Protein AF-A0A7L2MRA5-F1 (afdb_monomer)

Organism: NCBI:txid2585818

Radius of gyration: 13.79 Å; Cα contacts (8 Å, |Δi|>4): 59; chains: 1; bounding box: 33×22×38 Å

Mean predicted aligned error: 4.87 Å

Foldseek 3Di:
DDKDFDPDDDDDPPDDDDGDIDDDDDPPDDDQKDWDWDDDPPDDTDTDDMDGPVPD

Secondary structure (DSSP, 8-state):
-EEE--S-----TTS------EEEPPTT-----EEEEEPPSSSPPEEEEEE-TTT-

Structure (mmCIF, N/CA/C/O backbone):
data_AF-A0A7L2MRA5-F1
#
_entry.id   AF-A0A7L2MRA5-F1
#
loop_
_atom_site.group_PDB
_atom_site.id
_atom_site.type_symbol
_atom_site.label_atom_id
_atom_site.label_alt_id
_atom_site.label_comp_id
_atom_site.label_asym_id
_atom_site.label_entity_id
_atom_site.label_seq_id
_atom_site.pdbx_PDB_ins_code
_atom_site.Cartn_x
_atom_site.Cartn_y
_atom_site.Cartn_z
_atom_site.occupancy
_atom_site.B_iso_or_equiv
_atom_site.auth_seq_id
_atom_site.auth_comp_id
_atom_site.auth_asym_id
_atom_site.auth_atom_id
_atom_site.pdbx_PDB_model_num
ATOM 1 N N . GLY A 1 1 ? -3.107 -0.045 17.781 1.00 86.06 1 GLY A N 1
ATOM 2 C CA . GLY A 1 1 ? -3.342 -0.890 16.595 1.00 86.06 1 GLY A CA 1
ATOM 3 C C . GLY A 1 1 ? -2.057 -1.148 15.833 1.00 86.06 1 GLY A C 1
ATOM 4 O O . GLY A 1 1 ? -1.017 -0.591 16.174 1.00 86.06 1 GLY A O 1
ATOM 5 N N . ARG A 1 2 ? -2.088 -2.016 14.818 1.00 92.56 2 ARG A N 1
ATOM 6 C CA . ARG A 1 2 ? -0.902 -2.401 14.026 1.00 92.56 2 ARG A CA 1
ATOM 7 C C . ARG A 1 2 ? -1.177 -2.262 12.534 1.00 92.56 2 ARG A C 1
ATOM 9 O O . ARG A 1 2 ? -2.215 -2.714 12.065 1.00 92.56 2 ARG A O 1
ATOM 16 N N . VAL A 1 3 ? -0.223 -1.698 11.795 1.00 92.69 3 VAL A N 1
ATOM 17 C CA . VAL A 1 3 ? -0.234 -1.733 10.326 1.00 92.69 3 VAL A CA 1
ATOM 18 C C . VAL A 1 3 ? 0.355 -3.064 9.857 1.00 92.69 3 VAL A C 1
ATOM 20 O O . VAL A 1 3 ? 1.467 -3.440 10.235 1.00 92.69 3 VAL A O 1
ATOM 23 N N . GLU A 1 4 ? -0.411 -3.781 9.049 1.00 95.44 4 GLU A N 1
ATOM 24 C CA . GLU A 1 4 ? -0.050 -5.035 8.401 1.00 95.44 4 GLU A CA 1
ATOM 25 C C . GLU A 1 4 ? 0.148 -4.760 6.904 1.00 95.44 4 GLU A C 1
ATOM 27 O O . GLU A 1 4 ? -0.765 -4.295 6.218 1.0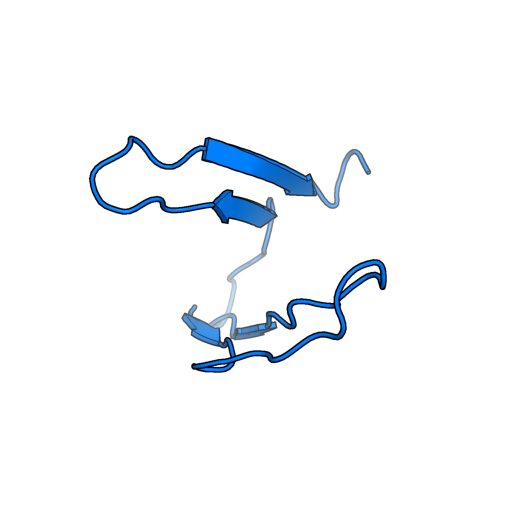0 95.44 4 GLU A O 1
ATOM 32 N N . VAL A 1 5 ? 1.359 -5.020 6.411 1.00 94.56 5 VAL A N 1
ATOM 33 C CA . VAL A 1 5 ? 1.755 -4.859 5.004 1.00 94.56 5 VAL A CA 1
ATOM 34 C C . VAL A 1 5 ? 2.594 -6.065 4.571 1.00 94.56 5 VAL A C 1
ATOM 36 O O . VAL A 1 5 ? 3.310 -6.633 5.407 1.00 94.56 5 VAL A O 1
ATOM 39 N N . PRO A 1 6 ? 2.556 -6.474 3.292 1.00 95.44 6 PRO A N 1
ATOM 40 C CA . PRO A 1 6 ? 3.507 -7.443 2.768 1.00 95.44 6 PRO A CA 1
ATOM 41 C C . PRO A 1 6 ? 4.939 -6.922 2.874 1.00 95.44 6 PRO A C 1
ATOM 43 O O . PRO A 1 6 ? 5.192 -5.722 2.776 1.00 95.44 6 PRO A O 1
ATOM 46 N N . ARG A 1 7 ? 5.897 -7.841 3.022 1.00 94.06 7 ARG A N 1
ATOM 47 C CA . ARG A 1 7 ? 7.327 -7.489 3.009 1.00 94.06 7 ARG A CA 1
ATOM 48 C C . ARG A 1 7 ? 7.799 -7.011 1.638 1.00 94.06 7 ARG A C 1
ATOM 50 O O . ARG A 1 7 ? 8.699 -6.183 1.565 1.00 94.06 7 ARG A O 1
ATOM 57 N N . SER A 1 8 ? 7.215 -7.548 0.574 1.00 94.69 8 SER A N 1
ATOM 58 C CA . SER A 1 8 ? 7.537 -7.195 -0.802 1.00 94.69 8 SER A CA 1
ATOM 59 C C . SER A 1 8 ? 6.291 -7.273 -1.676 1.00 94.69 8 SER A C 1
ATOM 61 O O . SER A 1 8 ? 5.399 -8.092 -1.454 1.00 94.69 8 SER A O 1
ATOM 63 N N . VAL A 1 9 ? 6.257 -6.400 -2.677 1.00 95.12 9 VAL A N 1
ATOM 64 C CA . VAL A 1 9 ? 5.311 -6.418 -3.790 1.00 95.12 9 VAL A CA 1
ATOM 65 C C . VAL A 1 9 ? 6.153 -6.272 -5.051 1.00 95.12 9 VAL A C 1
ATOM 67 O O . VAL A 1 9 ? 7.051 -5.431 -5.097 1.00 95.12 9 VAL A O 1
ATOM 70 N N . THR A 1 10 ? 5.899 -7.104 -6.054 1.00 95.94 10 THR A N 1
ATOM 71 C CA . THR A 1 10 ? 6.570 -7.026 -7.354 1.00 95.94 10 THR A CA 1
ATOM 72 C C . THR A 1 10 ? 5.561 -6.555 -8.387 1.00 95.94 10 THR A C 1
ATOM 74 O O . THR A 1 10 ? 4.411 -6.986 -8.368 1.00 95.94 10 THR A O 1
ATOM 77 N N . ALA A 1 11 ? 5.992 -5.664 -9.273 1.00 95.88 11 ALA A N 1
ATOM 78 C CA . ALA A 1 11 ? 5.163 -5.096 -10.324 1.00 95.88 11 ALA A CA 1
ATOM 79 C C . ALA A 1 11 ? 5.893 -5.149 -11.664 1.00 95.88 11 ALA A C 1
ATOM 81 O O . ALA A 1 11 ? 7.123 -5.236 -11.715 1.00 95.88 11 ALA A O 1
ATOM 82 N N . VAL A 1 12 ? 5.122 -5.079 -12.744 1.00 97.56 12 VAL A N 1
ATOM 83 C CA . VAL A 1 12 ? 5.651 -4.961 -14.104 1.00 97.56 12 VAL A CA 1
ATOM 84 C C . VAL A 1 12 ? 5.926 -3.487 -14.396 1.00 97.56 12 VAL A C 1
ATOM 86 O O . VAL A 1 12 ? 5.122 -2.62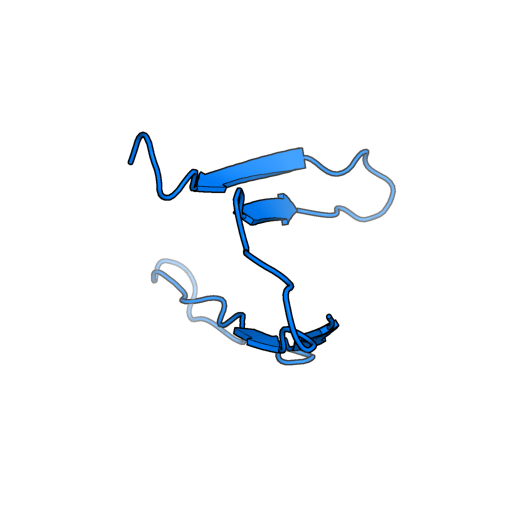0 -14.060 1.00 97.56 12 VAL A O 1
ATOM 89 N N . LEU A 1 13 ? 7.069 -3.191 -15.020 1.00 96.38 13 LEU A N 1
ATOM 90 C CA . LEU A 1 13 ? 7.422 -1.825 -15.404 1.00 96.38 13 LEU A CA 1
ATOM 91 C C . LEU A 1 13 ? 6.347 -1.228 -16.326 1.00 96.38 13 LEU A C 1
ATOM 93 O O . LEU A 1 13 ? 5.960 -1.851 -17.312 1.00 96.38 13 LEU A O 1
ATOM 97 N N . GLY A 1 14 ? 5.895 -0.012 -16.012 1.00 97.19 14 GLY A N 1
ATOM 98 C CA . GLY A 1 14 ? 4.851 0.683 -16.773 1.00 97.19 14 GLY A CA 1
ATOM 99 C C . GLY A 1 14 ? 3.423 0.221 -16.464 1.00 97.19 14 GLY A C 1
ATOM 100 O O . GLY A 1 14 ? 2.499 0.622 -17.165 1.00 97.19 14 GLY A O 1
ATOM 101 N N . GLN A 1 15 ? 3.225 -0.626 -15.451 1.00 97.75 15 GLN A N 1
ATOM 102 C CA . GLN A 1 15 ? 1.906 -0.977 -14.929 1.00 97.75 15 GLN A CA 1
ATOM 103 C C . GLN A 1 15 ? 1.709 -0.385 -13.537 1.00 97.75 15 GLN A C 1
ATOM 105 O O . GLN A 1 15 ? 2.658 -0.275 -12.754 1.00 97.75 15 GLN A O 1
ATOM 110 N N . ASP A 1 16 ? 0.461 -0.049 -13.226 1.00 96.00 16 ASP A N 1
ATOM 111 C CA . ASP A 1 16 ? 0.079 0.341 -11.877 1.00 96.00 16 ASP A CA 1
ATOM 112 C C . ASP A 1 16 ? 0.263 -0.831 -10.908 1.00 96.00 16 ASP A C 1
ATOM 114 O O . ASP A 1 16 ? 0.153 -2.008 -11.265 1.00 96.00 16 ASP A O 1
ATOM 118 N N . VAL A 1 17 ? 0.533 -0.500 -9.648 1.00 94.69 17 VAL A N 1
ATOM 119 C CA . VAL A 1 17 ? 0.670 -1.476 -8.572 1.00 94.69 17 VAL A CA 1
ATOM 120 C C . VAL A 1 17 ? -0.195 -1.075 -7.393 1.00 94.69 17 VAL A C 1
ATOM 122 O O . VAL A 1 17 ? -0.239 0.086 -6.992 1.00 94.69 17 VAL A O 1
ATOM 125 N N . VAL A 1 18 ? -0.847 -2.066 -6.795 1.00 94.19 18 VAL A N 1
ATOM 126 C CA . VAL A 1 18 ? -1.534 -1.902 -5.518 1.00 94.19 18 VAL A CA 1
ATOM 127 C C . VAL A 1 18 ? -0.565 -2.264 -4.401 1.00 94.19 18 VAL A C 1
ATOM 129 O O . VAL A 1 18 ? -0.044 -3.377 -4.357 1.00 94.19 18 VAL A O 1
ATOM 132 N N . LEU A 1 19 ? -0.342 -1.331 -3.477 1.00 93.81 19 LEU A N 1
ATOM 133 C CA . LEU A 1 19 ? 0.354 -1.598 -2.222 1.00 93.81 19 LEU A CA 1
ATOM 134 C C . LEU A 1 19 ? -0.699 -1.911 -1.152 1.00 93.81 19 LEU A C 1
ATOM 136 O O . LEU A 1 19 ? -1.353 -0.992 -0.659 1.00 93.81 19 LEU A O 1
ATOM 140 N N . PRO A 1 20 ? -0.924 -3.185 -0.790 1.00 93.94 20 PRO A N 1
ATOM 141 C CA . PRO A 1 20 ? -1.949 -3.506 0.186 1.00 93.94 20 PRO A CA 1
ATOM 142 C C . PRO A 1 20 ? -1.477 -3.115 1.590 1.00 93.94 20 PRO A C 1
ATOM 144 O O . PRO A 1 20 ? -0.365 -3.439 2.014 1.00 93.94 20 PRO A O 1
ATOM 147 N N . CYS A 1 2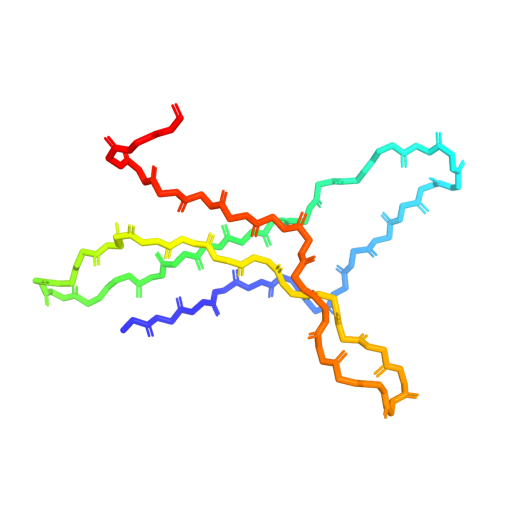1 ? -2.360 -2.452 2.331 1.00 91.88 21 CYS A N 1
ATOM 148 C CA . CYS A 1 21 ? -2.188 -2.180 3.749 1.00 91.88 21 CYS A CA 1
ATOM 149 C C . CYS A 1 21 ? -3.474 -2.493 4.508 1.00 91.88 21 CYS A C 1
ATOM 151 O O . CYS A 1 21 ? -4.578 -2.258 4.012 1.00 91.88 21 CYS A O 1
ATOM 153 N N . ARG A 1 22 ? -3.334 -2.971 5.741 1.00 92.00 22 ARG A N 1
ATOM 154 C CA . ARG A 1 22 ? -4.447 -3.132 6.676 1.00 92.00 22 ARG A CA 1
ATOM 155 C C . ARG A 1 22 ? -4.059 -2.565 8.030 1.00 92.00 22 ARG A C 1
ATOM 157 O O . ARG A 1 22 ? -2.942 -2.779 8.490 1.00 92.00 22 ARG A O 1
ATOM 164 N N . TYR A 1 23 ? -4.986 -1.881 8.690 1.00 91.56 23 TYR A N 1
ATOM 165 C CA . TYR A 1 23 ? -4.829 -1.512 10.091 1.00 91.56 23 TYR A CA 1
ATOM 166 C C . TYR A 1 23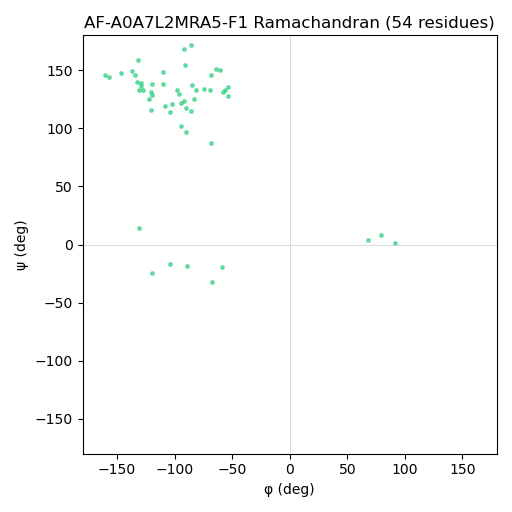 ? -5.662 -2.443 10.969 1.00 91.56 23 TYR A C 1
ATOM 168 O O . TYR A 1 23 ? -6.880 -2.532 10.818 1.00 91.56 23 TYR A O 1
ATOM 176 N N . ARG A 1 24 ? -5.005 -3.147 11.889 1.00 92.62 24 ARG A N 1
ATOM 177 C CA . ARG A 1 24 ? -5.669 -3.909 12.945 1.00 92.62 24 ARG A CA 1
ATOM 178 C C . ARG A 1 24 ? -5.845 -3.005 14.162 1.00 92.62 24 ARG A C 1
ATOM 180 O O . ARG A 1 24 ? -4.903 -2.837 14.942 1.00 92.62 24 ARG A O 1
ATOM 187 N N . ALA A 1 25 ? -7.033 -2.422 14.286 1.00 90.25 25 ALA A N 1
ATOM 188 C CA . ALA A 1 25 ? -7.430 -1.608 15.430 1.00 90.25 25 ALA A CA 1
ATOM 189 C C . ALA A 1 25 ? -7.574 -2.460 16.704 1.00 90.25 25 ALA A C 1
ATOM 191 O O . ALA A 1 25 ? -7.954 -3.633 16.640 1.00 90.25 25 ALA A O 1
ATOM 192 N N . GLN A 1 26 ? -7.235 -1.876 17.849 1.00 91.31 26 GLN A N 1
ATOM 193 C CA . GLN A 1 26 ? -7.620 -2.366 19.174 1.00 91.31 26 GLN A CA 1
ATOM 194 C C . GLN A 1 26 ? -9.011 -1.823 19.545 1.00 91.31 26 GLN A C 1
ATOM 196 O O . GLN A 1 26 ? -9.568 -0.997 18.819 1.00 91.31 26 GLN A O 1
ATOM 201 N N . GLU A 1 27 ? -9.598 -2.304 20.646 1.00 88.50 27 GLU A N 1
ATOM 202 C CA . GLU A 1 27 ? -10.879 -1.766 21.120 1.00 88.50 27 GLU A CA 1
ATOM 203 C C . GLU A 1 27 ? -10.802 -0.243 21.283 1.00 88.50 27 GLU A C 1
ATOM 205 O O . GLU A 1 27 ? -9.826 0.285 21.808 1.00 88.50 27 GLU A O 1
ATOM 210 N N . GLN A 1 28 ? -11.845 0.442 20.803 1.00 87.62 28 GLN A N 1
ATOM 211 C CA . GLN A 1 28 ? -12.014 1.902 20.838 1.00 87.62 28 GLN A CA 1
ATOM 212 C C . GLN A 1 28 ? -11.049 2.720 19.954 1.00 87.62 28 GLN A C 1
ATOM 214 O O . GLN A 1 28 ? -11.143 3.947 19.940 1.00 87.62 28 GLN A O 1
ATOM 219 N N . GLU A 1 29 ? -10.182 2.094 19.151 1.00 89.56 29 GLU A N 1
ATOM 220 C CA . GLU A 1 29 ? -9.374 2.822 18.163 1.00 89.56 29 GLU A CA 1
ATOM 221 C C . GLU A 1 29 ? -10.165 3.107 16.878 1.00 89.56 29 GLU A C 1
ATOM 223 O O . GLU A 1 29 ? -10.766 2.211 16.282 1.00 89.56 29 GLU A O 1
ATOM 228 N N . GLN A 1 30 ? -10.096 4.351 16.400 1.00 87.00 30 GLN A N 1
ATOM 229 C CA . GLN A 1 30 ? -10.616 4.755 15.093 1.00 87.00 30 GLN A CA 1
ATOM 230 C C . GLN A 1 30 ? -9.491 5.304 14.214 1.00 87.00 30 GLN A C 1
ATOM 232 O O . GLN A 1 30 ? -8.634 6.059 14.673 1.00 87.00 30 GLN A O 1
ATOM 237 N N . VAL A 1 31 ? -9.499 4.934 12.932 1.00 87.00 31 VAL A N 1
ATOM 238 C CA . VAL A 1 31 ? -8.556 5.469 11.943 1.00 87.00 31 VAL A CA 1
ATOM 239 C C . VAL A 1 31 ? -9.122 6.768 11.384 1.00 87.00 31 VAL A C 1
ATOM 241 O O . VAL A 1 31 ? -10.148 6.755 10.713 1.00 87.00 31 VAL A O 1
ATOM 244 N N . VAL A 1 32 ? -8.434 7.877 11.644 1.00 89.06 32 VAL A N 1
ATOM 245 C CA . VAL A 1 32 ? -8.849 9.220 11.194 1.00 89.06 32 VAL A CA 1
ATOM 246 C C . VAL A 1 32 ? -8.041 9.736 10.003 1.00 89.06 32 VAL A C 1
ATOM 248 O O . VAL A 1 32 ? -8.469 10.659 9.323 1.00 89.06 32 VAL A O 1
ATOM 251 N N . GLN A 1 33 ? -6.883 9.135 9.724 1.00 89.75 33 GLN A N 1
ATOM 252 C CA 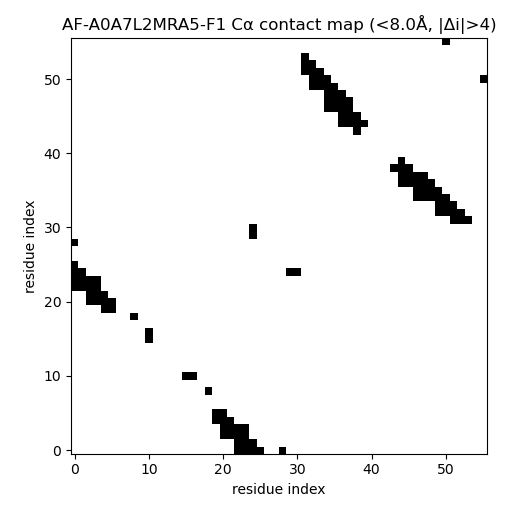. GLN A 1 33 ? -6.054 9.469 8.572 1.00 89.75 33 GLN A CA 1
ATOM 253 C C . GLN A 1 33 ? -5.144 8.295 8.208 1.00 89.75 33 GLN A C 1
ATOM 255 O O . GLN A 1 33 ? -4.627 7.599 9.086 1.00 89.75 33 GLN A O 1
ATOM 260 N N . VAL A 1 34 ? -4.916 8.105 6.912 1.00 91.50 34 VAL A N 1
ATOM 261 C CA . VAL A 1 34 ? -3.915 7.186 6.368 1.00 91.50 34 VAL A CA 1
ATOM 262 C C . VAL A 1 34 ? -2.964 7.984 5.489 1.00 91.50 34 VAL A C 1
ATOM 264 O O . VAL A 1 34 ? -3.400 8.644 4.553 1.00 91.50 34 VAL A O 1
ATOM 267 N N . THR A 1 35 ? -1.665 7.901 5.767 1.00 92.50 35 THR A N 1
ATOM 268 C CA . THR A 1 35 ? -0.624 8.551 4.964 1.00 92.50 35 THR A CA 1
ATOM 269 C C . THR A 1 35 ? 0.326 7.497 4.412 1.00 92.50 35 THR A C 1
ATOM 271 O O . THR A 1 35 ? 0.862 6.675 5.159 1.00 92.50 35 THR A O 1
ATOM 274 N N . TRP A 1 36 ? 0.565 7.538 3.105 1.00 93.00 36 TRP A N 1
ATOM 275 C CA . TRP A 1 36 ? 1.584 6.740 2.441 1.00 93.00 36 TRP A CA 1
ATOM 276 C C . TRP A 1 36 ? 2.858 7.558 2.280 1.00 93.00 36 TRP A C 1
ATOM 278 O O . TRP A 1 36 ? 2.839 8.673 1.760 1.00 93.00 36 TRP A O 1
ATOM 288 N N . LEU A 1 37 ? 3.975 6.970 2.704 1.00 93.25 37 LEU A N 1
ATOM 289 C CA . LEU A 1 37 ? 5.297 7.575 2.611 1.00 93.25 37 LEU A CA 1
ATOM 290 C C . LEU A 1 37 ? 6.216 6.687 1.774 1.00 93.25 37 LEU A C 1
ATOM 292 O O . LEU A 1 37 ? 6.359 5.492 2.047 1.00 93.25 37 LEU A O 1
ATOM 296 N N . LYS A 1 38 ? 6.908 7.280 0.804 1.00 91.06 38 LYS A N 1
ATOM 297 C CA . LYS A 1 38 ? 8.006 6.638 0.084 1.00 91.06 38 LYS A CA 1
ATOM 298 C C . LYS A 1 38 ? 9.31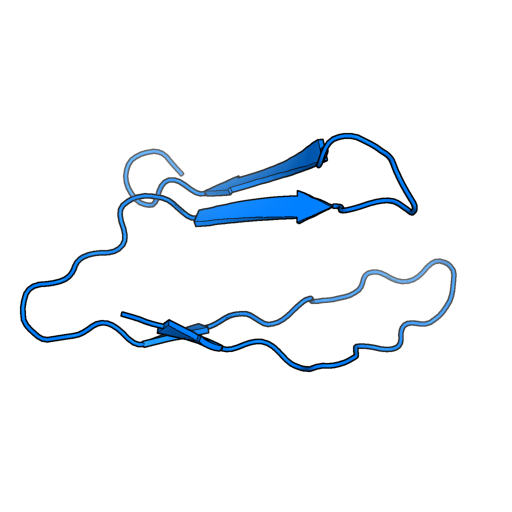6 6.933 0.810 1.00 91.06 38 LYS A C 1
ATOM 300 O O . LYS A 1 38 ? 9.740 8.082 0.908 1.00 91.06 38 LYS A O 1
ATOM 305 N N . ARG A 1 39 ? 9.977 5.886 1.309 1.00 86.69 39 ARG A N 1
ATOM 306 C CA . ARG A 1 39 ? 11.319 5.982 1.906 1.00 86.69 39 ARG A CA 1
ATOM 307 C C . ARG A 1 39 ? 12.372 5.666 0.845 1.00 86.69 39 ARG A C 1
ATOM 309 O O . ARG A 1 39 ? 12.326 4.598 0.241 1.00 86.69 39 ARG A O 1
ATOM 316 N N . GLY A 1 40 ? 13.289 6.599 0.600 1.00 82.19 40 GLY A N 1
ATOM 317 C CA . GLY A 1 40 ? 14.449 6.390 -0.273 1.00 82.19 40 GLY A CA 1
ATOM 318 C C . GLY A 1 40 ? 15.670 5.891 0.503 1.00 82.19 40 GLY A C 1
ATOM 319 O O . GLY A 1 40 ? 15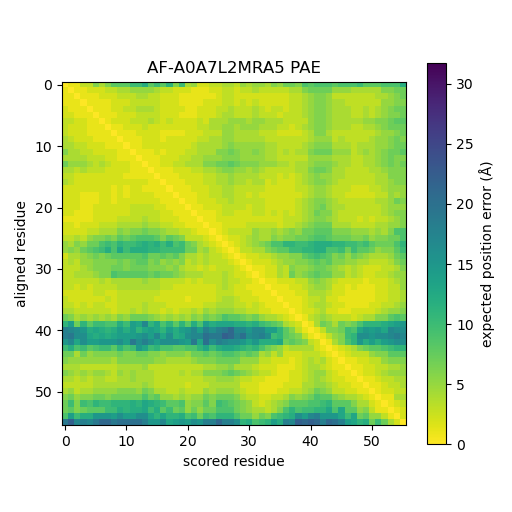.696 5.952 1.731 1.00 82.19 40 GLY A O 1
ATOM 320 N N . ALA A 1 41 ? 16.703 5.434 -0.208 1.00 74.44 41 ALA A N 1
ATOM 321 C CA . ALA A 1 41 ? 17.992 5.083 0.388 1.00 74.44 41 ALA A CA 1
ATOM 322 C C . ALA A 1 41 ? 18.699 6.354 0.905 1.00 74.44 41 ALA A C 1
ATOM 324 O O . ALA A 1 41 ? 19.435 7.004 0.172 1.00 74.44 41 ALA A O 1
ATOM 325 N N . GLY A 1 42 ? 18.414 6.746 2.151 1.00 69.00 42 GLY A N 1
ATOM 326 C CA . GLY A 1 42 ? 19.035 7.893 2.831 1.00 69.00 42 GLY A CA 1
ATOM 327 C C . GLY A 1 42 ? 18.318 9.241 2.678 1.00 69.00 42 GLY A C 1
ATOM 328 O O . GLY A 1 42 ? 18.787 10.233 3.224 1.00 69.00 42 GLY A O 1
ATOM 329 N N . ALA A 1 43 ? 17.184 9.295 1.975 1.00 73.06 43 ALA A N 1
ATOM 330 C CA . ALA A 1 43 ? 16.390 10.517 1.834 1.00 73.06 43 ALA A CA 1
ATOM 331 C C . ALA A 1 43 ? 15.314 10.636 2.926 1.00 73.06 43 ALA A C 1
ATOM 333 O O . ALA A 1 43 ? 14.823 9.631 3.449 1.00 73.06 43 ALA A O 1
ATOM 334 N N . VAL A 1 44 ? 14.905 11.876 3.216 1.00 84.00 44 VAL A N 1
ATOM 335 C CA . VAL A 1 44 ? 13.723 12.163 4.041 1.00 84.00 44 VAL A CA 1
ATOM 336 C C . VAL A 1 44 ? 12.507 11.464 3.415 1.00 84.00 44 VAL A C 1
ATOM 338 O O . VAL A 1 44 ? 12.339 11.539 2.194 1.00 84.00 44 VAL A O 1
ATOM 341 N N . PRO A 1 45 ? 11.672 10.757 4.203 1.00 88.88 45 PRO A N 1
ATOM 342 C CA . PRO A 1 45 ? 10.453 10.149 3.686 1.00 88.88 45 PRO A CA 1
ATOM 343 C C . PRO A 1 45 ? 9.585 11.187 2.969 1.00 88.88 45 PRO A C 1
ATOM 345 O O . PRO A 1 45 ? 9.274 12.229 3.541 1.00 88.88 45 PRO A O 1
ATOM 348 N N . ALA A 1 46 ? 9.192 10.888 1.733 1.00 90.31 46 ALA A N 1
ATOM 349 C CA . ALA A 1 46 ? 8.318 11.749 0.946 1.00 90.31 46 ALA A CA 1
ATOM 350 C C . ALA A 1 46 ? 6.874 11.252 1.038 1.00 90.31 46 ALA A C 1
ATOM 352 O O . ALA A 1 46 ? 6.619 10.057 0.874 1.00 90.31 46 ALA A O 1
ATOM 353 N N . GLU A 1 47 ? 5.937 12.160 1.284 1.00 91.81 47 GLU A N 1
ATOM 354 C CA . GLU A 1 47 ? 4.511 11.858 1.220 1.00 91.81 47 GLU A CA 1
ATOM 355 C C . GLU A 1 47 ? 4.082 11.602 -0.226 1.00 91.81 47 GLU A C 1
ATOM 357 O O . GLU A 1 47 ? 4.460 12.341 -1.133 1.00 91.81 47 GLU A O 1
ATOM 362 N N . VAL A 1 48 ? 3.334 10.520 -0.443 1.00 91.62 48 VAL A N 1
ATOM 363 C CA . VAL A 1 48 ? 2.839 10.133 -1.775 1.00 91.62 48 VAL A CA 1
ATOM 364 C C . VAL A 1 48 ? 1.317 10.090 -1.859 1.00 91.62 48 VAL A C 1
ATOM 366 O O . VAL A 1 48 ? 0.781 10.238 -2.951 1.00 91.62 48 VAL A O 1
ATOM 369 N N . ALA A 1 49 ? 0.620 9.898 -0.737 1.00 90.69 49 ALA A N 1
AT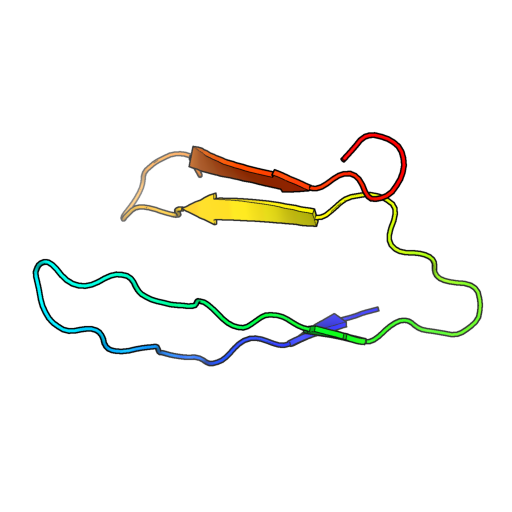OM 370 C CA . ALA A 1 49 ? -0.835 9.997 -0.668 1.00 90.69 49 ALA A CA 1
ATOM 371 C C . ALA A 1 49 ? -1.298 10.200 0.778 1.00 90.69 49 ALA A C 1
ATOM 373 O O . ALA A 1 49 ? -0.728 9.611 1.700 1.00 90.69 49 ALA A O 1
ATOM 374 N N . VAL A 1 50 ? -2.377 10.961 0.956 1.00 91.69 50 VAL A N 1
ATOM 375 C CA . VAL A 1 50 ? -3.098 11.097 2.226 1.00 91.69 50 VAL A CA 1
ATOM 376 C C . VAL A 1 50 ? -4.566 10.809 1.974 1.00 91.69 50 VAL A C 1
ATOM 378 O O . VAL A 1 50 ? -5.153 11.334 1.034 1.00 91.69 50 VAL A O 1
ATOM 381 N N . LEU A 1 51 ? -5.153 9.979 2.827 1.00 88.94 51 LEU A N 1
ATOM 382 C CA . LEU A 1 51 ? -6.579 9.712 2.863 1.00 88.94 51 LEU A CA 1
ATOM 383 C C . LEU A 1 51 ? -7.105 10.103 4.240 1.00 88.94 51 LEU A C 1
ATOM 385 O O . LEU A 1 51 ? -6.742 9.487 5.245 1.00 88.94 51 LEU A O 1
ATOM 389 N N . ASN A 1 52 ? -7.982 11.100 4.277 1.00 86.25 52 ASN A N 1
ATOM 390 C CA . ASN A 1 52 ? -8.792 11.404 5.447 1.00 86.25 52 ASN A CA 1
ATOM 391 C C . ASN A 1 52 ? -10.225 10.905 5.182 1.00 86.25 52 ASN A C 1
ATOM 393 O O . ASN A 1 52 ? -10.892 11.458 4.309 1.00 86.25 52 ASN A O 1
ATOM 397 N N . PRO A 1 53 ? -10.726 9.892 5.915 1.00 78.12 53 PRO A N 1
ATOM 398 C CA . PRO A 1 53 ? -12.063 9.339 5.694 1.00 78.12 53 PRO A CA 1
ATOM 399 C C . PRO A 1 53 ? -13.208 10.353 5.830 1.00 78.12 53 PRO A C 1
ATOM 401 O O . PRO A 1 53 ? -14.306 10.086 5.353 1.00 78.12 53 PRO A O 1
ATOM 404 N N . GLN A 1 54 ? -12.981 11.490 6.494 1.00 78.69 54 GLN A N 1
ATOM 405 C CA . GLN A 1 54 ? -13.998 12.518 6.740 1.00 78.69 54 GLN A CA 1
ATOM 406 C C . GLN A 1 54 ? -14.083 13.569 5.626 1.00 78.69 54 GLN A C 1
ATOM 408 O O . GLN A 1 54 ? -15.082 14.280 5.536 1.00 78.69 54 GLN A O 1
ATOM 413 N N . HIS A 1 55 ? -13.050 13.686 4.791 1.00 71.19 55 HIS A N 1
ATOM 414 C CA . HIS A 1 55 ? -12.910 14.769 3.810 1.00 71.19 55 HIS A CA 1
ATOM 415 C C . HIS A 1 55 ? -12.563 14.275 2.403 1.00 71.19 55 HIS A C 1
ATOM 417 O O . HIS A 1 55 ? -12.131 15.091 1.597 1.00 71.19 55 HIS A O 1
ATOM 423 N N . GLY A 1 56 ? -12.723 12.965 2.165 1.00 57.00 56 GLY A N 1
ATOM 424 C CA . GLY A 1 56 ? -12.283 12.234 0.970 1.00 57.00 56 GLY A CA 1
ATOM 425 C C . GLY A 1 56 ? -12.370 13.010 -0.334 1.00 57.00 56 GLY A C 1
ATOM 426 O O . GLY A 1 56 ? -13.499 13.408 -0.697 1.00 57.00 56 GLY A O 1
#

Sequence (56 aa):
GRVEVPRSVTAVLGQDVVLPCRYRAQEQEQVVQVTWLKRGAGAVPAEVAVLNPQHG

pLDDT: mean 89.25, std 7.81, range [57.0, 97.75]

Solvent-accessible surface area (backbone atoms only — not comparable to full-atom values): 3994 Å² total; per-residue (Å²): 106,46,83,49,62,72,96,72,87,87,74,59,90,98,54,90,74,86,82,69,72,45,77,49,66,47,92,94,59,77,87,67,67,48,75,45,66,51,73,52,99,88,49,79,68,39,82,76,49,76,46,37,84,90,74,112

InterPro domains:
  IPR013106 Immunoglobulin V-set domain [PF07686] (5-48)
  IPR013783 Immunoglobulin-like fold [G3DSA:2.60.40.10] (1-56)
  IPR03617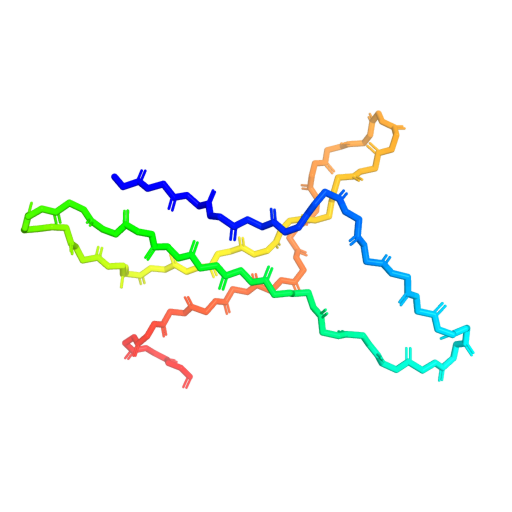9 Immunoglobulin-like domain superfamily [SSF48726] (4-50)